Protein AF-A0A1I2II15-F1 (afdb_monomer_lite)

pLDDT: mean 81.84, std 12.79, range [39.0, 95.25]

Secondary structure (DSSP, 8-state):
------PPPHHHHHHHHHHHHHHH--S-SS-TT-HHHHHHHHHHHHHHHHHHHHHHHHHHTT-S-HHHHHHHHTS-TTHHHHHHHHHHHHHHTT-

Organism: NCBI:txid35752

Structure (mmCIF, N/CA/C/O backbone):
data_AF-A0A1I2II15-F1
#
_entry.id   AF-A0A1I2II15-F1
#
loop_
_atom_site.group_PDB
_atom_site.id
_atom_site.type_symbol
_atom_site.label_atom_id
_atom_site.label_alt_id
_atom_site.label_comp_id
_atom_site.label_asym_id
_atom_site.label_entity_id
_atom_site.label_seq_id
_atom_site.pdbx_PDB_ins_code
_atom_site.Cartn_x
_atom_site.Cartn_y
_atom_site.Cartn_z
_atom_site.occupancy
_atom_site.B_iso_or_equiv
_atom_site.auth_seq_id
_atom_site.auth_comp_id
_atom_site.auth_asym_id
_atom_site.auth_atom_id
_atom_site.pdbx_PDB_model_num
ATOM 1 N N . MET A 1 1 ? -32.344 2.489 12.784 1.00 39.00 1 MET A N 1
ATOM 2 C CA . MET A 1 1 ? -31.165 1.635 12.528 1.00 39.00 1 MET A CA 1
ATOM 3 C C . MET A 1 1 ? -30.455 2.238 11.329 1.00 39.00 1 MET A C 1
ATOM 5 O O . MET A 1 1 ? -31.006 2.175 10.242 1.00 39.00 1 MET A O 1
ATOM 9 N N . HIS A 1 2 ? -29.338 2.942 11.523 1.00 46.69 2 HIS A N 1
ATOM 10 C CA . HIS A 1 2 ? -28.533 3.391 10.385 1.00 46.69 2 HIS A CA 1
ATOM 11 C C . HIS A 1 2 ? -27.784 2.168 9.856 1.00 46.69 2 HIS A C 1
ATOM 13 O O . HIS A 1 2 ? -26.983 1.593 10.591 1.00 46.69 2 HIS A O 1
ATOM 19 N N . GLU A 1 3 ? -28.078 1.741 8.627 1.00 51.38 3 GLU A N 1
ATOM 20 C CA . GLU A 1 3 ? -27.211 0.808 7.910 1.00 51.38 3 GLU A CA 1
ATOM 21 C C . GLU A 1 3 ? -25.819 1.431 7.856 1.00 51.38 3 GLU A C 1
ATOM 23 O O . GLU A 1 3 ? -25.613 2.500 7.277 1.00 51.38 3 GLU A O 1
ATOM 28 N N . VAL A 1 4 ? -24.866 0.802 8.540 1.00 60.44 4 VAL A N 1
ATOM 29 C CA . VAL A 1 4 ? -23.464 1.177 8.420 1.00 60.44 4 VAL A CA 1
ATOM 30 C C . VAL A 1 4 ? -23.063 0.779 7.009 1.00 60.44 4 VAL A C 1
ATOM 32 O O . VAL A 1 4 ? -22.915 -0.407 6.724 1.00 60.44 4 VAL A O 1
ATOM 35 N N . ASP A 1 5 ? -22.945 1.760 6.117 1.00 63.44 5 ASP A N 1
ATOM 36 C CA . ASP A 1 5 ? -22.399 1.547 4.782 1.00 63.44 5 ASP A CA 1
ATOM 37 C C . ASP A 1 5 ? -21.009 0.920 4.936 1.00 63.44 5 ASP A C 1
ATOM 39 O O . ASP A 1 5 ? -20.085 1.546 5.453 1.00 63.44 5 ASP A O 1
ATOM 43 N N . THR A 1 6 ? -20.890 -0.351 4.551 1.00 67.12 6 THR A N 1
ATOM 44 C CA . THR A 1 6 ? -19.647 -1.132 4.613 1.00 67.12 6 THR A 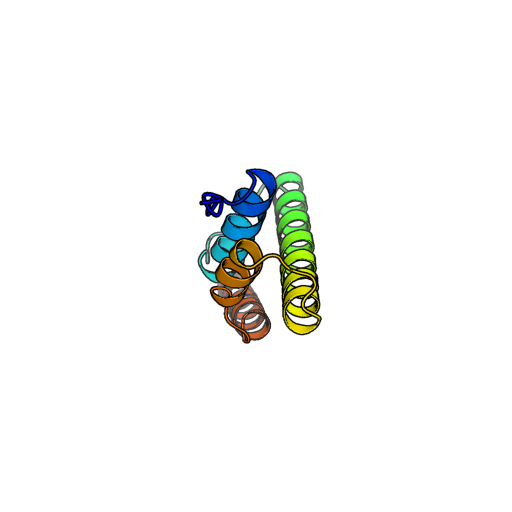CA 1
ATOM 45 C C . THR A 1 6 ? -18.853 -1.047 3.312 1.00 67.12 6 THR A C 1
ATOM 47 O O . THR A 1 6 ? -17.792 -1.665 3.181 1.00 67.12 6 THR A O 1
ATOM 50 N N . THR A 1 7 ? -19.335 -0.282 2.329 1.00 76.50 7 THR A N 1
ATOM 51 C CA . THR A 1 7 ? -18.710 -0.207 1.016 1.00 76.50 7 THR A CA 1
ATOM 52 C C . THR A 1 7 ? -17.647 0.884 0.968 1.00 76.50 7 THR A C 1
ATOM 54 O O . THR A 1 7 ? -17.844 2.038 1.342 1.00 76.50 7 THR A O 1
ATOM 57 N N . LEU A 1 8 ? -16.461 0.530 0.466 1.00 78.38 8 LEU 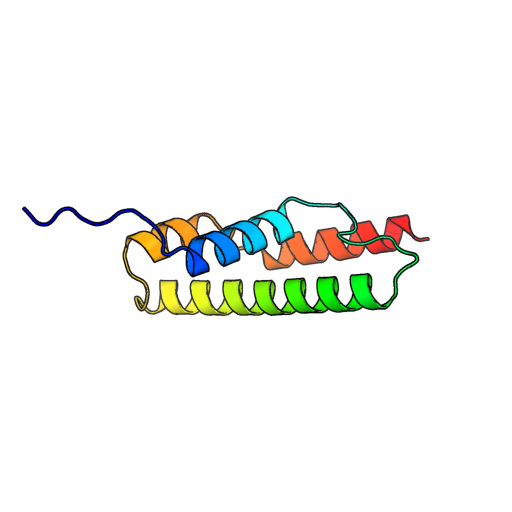A N 1
ATOM 58 C CA . LEU A 1 8 ? -15.453 1.541 0.171 1.00 78.38 8 LEU A CA 1
ATOM 59 C C . LEU A 1 8 ? -15.864 2.350 -1.068 1.00 78.38 8 LEU A C 1
ATOM 61 O O . LEU A 1 8 ? -16.175 1.760 -2.118 1.00 78.38 8 LEU A O 1
ATOM 65 N N . PRO A 1 9 ? -15.717 3.687 -1.026 1.00 84.50 9 PRO A N 1
ATOM 66 C CA . PRO A 1 9 ? -15.818 4.516 -2.216 1.00 84.50 9 PRO A CA 1
ATOM 67 C C . PRO A 1 9 ? -14.915 3.988 -3.338 1.00 84.50 9 PRO A C 1
ATOM 69 O O . PRO A 1 9 ? -13.813 3.497 -3.081 1.00 84.50 9 PRO A O 1
ATOM 72 N N . ALA A 1 10 ? -15.335 4.125 -4.599 1.00 85.31 10 ALA A N 1
ATOM 73 C CA . ALA A 1 10 ? -14.604 3.574 -5.749 1.00 85.31 10 ALA A CA 1
ATOM 74 C C . ALA A 1 10 ? -13.119 3.986 -5.780 1.00 85.31 10 ALA A C 1
ATOM 76 O O . ALA A 1 10 ? -12.243 3.145 -5.985 1.00 85.31 10 ALA A O 1
ATOM 77 N N . ARG A 1 11 ? -12.826 5.259 -5.470 1.00 85.94 11 ARG A N 1
ATOM 78 C CA . ARG A 1 11 ? -11.451 5.777 -5.351 1.00 85.94 11 ARG A CA 1
ATOM 79 C C . ARG A 1 11 ? -10.614 5.040 -4.300 1.00 85.94 11 ARG A C 1
ATOM 81 O O . ARG A 1 11 ? -9.437 4.778 -4.518 1.00 85.94 11 ARG A O 1
ATOM 88 N N . TRP A 1 12 ? -11.232 4.680 -3.177 1.00 88.88 12 TRP A N 1
ATOM 89 C CA . TRP A 1 12 ? -10.586 3.960 -2.084 1.00 88.88 12 TRP A CA 1
ATOM 90 C C . TRP A 1 12 ? -10.331 2.504 -2.462 1.00 88.88 12 TRP A C 1
ATOM 92 O O . TRP A 1 12 ? -9.241 1.999 -2.222 1.00 88.88 12 TRP A O 1
ATOM 102 N N . ARG A 1 13 ? -11.294 1.854 -3.128 1.00 88.62 13 ARG A N 1
ATOM 103 C CA . ARG A 1 13 ? -11.111 0.494 -3.656 1.00 88.62 13 ARG A CA 1
ATOM 104 C C . ARG A 1 13 ? -9.952 0.417 -4.644 1.00 88.62 13 ARG A C 1
ATOM 106 O O . ARG A 1 13 ? -9.164 -0.519 -4.570 1.00 88.62 13 ARG A O 1
ATOM 113 N N . ALA A 1 14 ? -9.831 1.390 -5.547 1.00 88.19 14 ALA A N 1
ATOM 114 C CA . ALA A 1 14 ? -8.730 1.438 -6.506 1.00 88.19 14 ALA A CA 1
ATOM 115 C C . ALA A 1 14 ? -7.368 1.596 -5.809 1.00 88.19 14 ALA A C 1
ATOM 117 O O . ALA A 1 14 ? -6.444 0.840 -6.100 1.00 88.19 14 ALA A O 1
ATOM 118 N N . ALA A 1 15 ? -7.263 2.520 -4.849 1.00 88.56 15 ALA A N 1
ATOM 119 C CA . ALA A 1 15 ? -6.035 2.732 -4.084 1.00 88.56 15 ALA A CA 1
ATOM 120 C C . ALA A 1 15 ? -5.656 1.509 -3.232 1.00 88.56 15 ALA A C 1
ATOM 122 O O . ALA A 1 15 ? -4.494 1.114 -3.207 1.00 88.56 15 ALA A O 1
ATOM 123 N N . TYR A 1 16 ? -6.643 0.864 -2.605 1.00 89.44 16 TYR A N 1
ATOM 124 C CA . TYR A 1 16 ? -6.439 -0.363 -1.839 1.00 89.44 16 TYR A CA 1
ATOM 125 C C . TYR A 1 16 ? -5.937 -1.513 -2.720 1.00 89.44 16 TYR A C 1
ATOM 127 O O . TYR A 1 16 ? -4.934 -2.145 -2.402 1.00 89.44 16 TYR A O 1
ATOM 135 N N . LYS A 1 17 ? -6.564 -1.737 -3.881 1.00 89.50 17 LYS A N 1
ATOM 136 C CA . LYS A 1 17 ? -6.094 -2.741 -4.846 1.00 89.50 17 LYS A CA 1
ATOM 137 C C . LYS A 1 17 ? -4.682 -2.443 -5.344 1.00 89.50 17 LYS A C 1
ATOM 139 O O . LYS A 1 17 ? -3.885 -3.364 -5.462 1.00 89.50 17 LYS A O 1
ATOM 144 N N . ALA A 1 18 ? -4.354 -1.177 -5.603 1.00 88.00 18 ALA A N 1
ATOM 145 C CA . ALA A 1 18 ? -2.997 -0.784 -5.977 1.00 88.00 18 ALA A CA 1
ATOM 146 C C . ALA A 1 18 ? -1.989 -1.063 -4.848 1.00 88.00 18 ALA A C 1
ATOM 148 O O . ALA A 1 18 ? -0.880 -1.520 -5.121 1.00 88.00 18 ALA A O 1
ATOM 149 N N . ALA A 1 19 ? -2.379 -0.841 -3.588 1.00 88.69 19 ALA A N 1
ATOM 150 C CA . ALA A 1 19 ? -1.564 -1.164 -2.421 1.00 88.69 19 ALA A CA 1
ATOM 151 C C . ALA A 1 19 ? -1.313 -2.670 -2.293 1.00 88.69 19 ALA A C 1
ATOM 153 O O . ALA A 1 19 ? -0.162 -3.068 -2.139 1.00 88.69 19 ALA A O 1
ATOM 154 N N . LEU A 1 20 ? -2.342 -3.507 -2.437 1.00 88.12 20 LEU A N 1
ATOM 155 C CA . LEU A 1 20 ? -2.164 -4.962 -2.449 1.00 88.12 20 LEU A CA 1
ATOM 156 C C . LEU A 1 20 ? -1.294 -5.408 -3.622 1.00 88.12 20 LEU A C 1
ATOM 158 O O . LEU A 1 20 ? -0.319 -6.126 -3.436 1.00 88.12 20 LEU A O 1
ATOM 162 N N . ALA A 1 21 ? -1.556 -4.898 -4.822 1.00 85.69 21 ALA A N 1
ATOM 163 C CA . ALA A 1 21 ? -0.804 -5.274 -6.009 1.00 85.69 21 ALA A CA 1
ATOM 164 C C . ALA A 1 21 ? 0.674 -4.828 -5.944 1.00 85.69 21 ALA A C 1
ATOM 166 O O . ALA A 1 21 ? 1.543 -5.489 -6.523 1.00 85.69 21 ALA A O 1
ATOM 167 N N . LEU A 1 22 ? 0.994 -3.748 -5.217 1.00 84.00 22 LEU A N 1
ATOM 168 C CA . LEU A 1 22 ? 2.373 -3.357 -4.897 1.00 84.00 22 LEU A CA 1
ATOM 169 C C . LEU A 1 22 ? 3.090 -4.439 -4.070 1.00 84.00 22 LEU A C 1
ATOM 171 O O . LEU A 1 22 ? 4.285 -4.658 -4.276 1.00 84.00 22 LEU A O 1
ATOM 175 N N . LEU A 1 23 ? 2.362 -5.124 -3.182 1.00 83.06 23 LEU A N 1
ATOM 176 C CA . LEU A 1 23 ? 2.869 -6.157 -2.272 1.00 83.06 23 LEU A CA 1
ATOM 177 C C . LEU A 1 23 ? 2.801 -7.575 -2.861 1.00 83.06 23 LEU A C 1
ATOM 179 O O . LEU A 1 23 ? 3.682 -8.384 -2.595 1.00 83.06 23 LEU A O 1
ATOM 183 N N . GLU A 1 24 ? 1.850 -7.851 -3.755 1.00 79.81 24 GLU A N 1
ATOM 184 C CA . GLU A 1 24 ? 1.592 -9.186 -4.316 1.00 79.81 24 GLU A CA 1
ATOM 185 C C . GLU A 1 24 ? 2.259 -9.420 -5.676 1.00 79.81 24 GLU A C 1
ATOM 187 O O . GLU A 1 24 ? 2.824 -10.486 -5.902 1.00 79.81 24 GLU A O 1
ATOM 192 N N . SER A 1 25 ? 2.327 -8.415 -6.558 1.00 67.12 25 SER A N 1
ATOM 193 C CA . SER A 1 25 ? 2.837 -8.608 -7.926 1.00 67.12 25 SER A CA 1
ATOM 194 C C . SER A 1 25 ? 4.359 -8.437 -8.095 1.00 67.12 25 SER A C 1
ATOM 196 O O . SER A 1 25 ? 4.897 -7.327 -8.062 1.00 67.12 25 SER A O 1
ATOM 198 N N . ASP A 1 26 ? 5.058 -9.547 -8.360 1.00 60.59 26 ASP A N 1
ATOM 199 C CA . ASP A 1 26 ? 6.457 -9.570 -8.835 1.00 60.59 26 ASP A CA 1
ATOM 200 C C . ASP A 1 26 ? 6.584 -9.166 -10.320 1.00 60.59 26 ASP A C 1
ATOM 202 O O . ASP A 1 26 ? 7.687 -9.102 -10.866 1.00 60.59 26 ASP A O 1
ATOM 206 N N . GLN A 1 27 ? 5.463 -8.899 -10.991 1.00 56.12 27 GLN A N 1
ATOM 207 C CA . GLN A 1 27 ? 5.412 -8.664 -12.426 1.00 56.12 27 GLN A CA 1
ATOM 208 C C . GLN A 1 27 ? 5.978 -7.271 -12.766 1.00 56.12 27 GLN A C 1
ATOM 210 O O . GLN A 1 27 ? 5.692 -6.279 -12.075 1.00 56.12 27 GLN A O 1
ATOM 215 N N . PRO A 1 28 ? 6.777 -7.135 -13.839 1.00 56.12 28 PRO A N 1
ATOM 216 C CA . PRO A 1 28 ? 7.001 -5.825 -14.421 1.00 56.12 28 PRO A CA 1
ATOM 217 C C . PRO A 1 28 ? 5.648 -5.344 -14.957 1.00 56.12 28 PRO A C 1
ATOM 219 O O . PRO A 1 28 ? 5.096 -5.924 -15.881 1.00 56.12 28 PRO A O 1
ATOM 222 N N . TYR A 1 29 ? 5.092 -4.285 -14.367 1.00 55.78 29 TYR A N 1
ATOM 223 C CA . TYR A 1 29 ? 3.805 -3.691 -14.774 1.00 55.78 29 TYR A CA 1
ATOM 224 C C . TYR A 1 29 ? 3.829 -3.080 -16.195 1.00 55.78 29 TYR A C 1
ATOM 226 O O . TYR A 1 29 ? 2.899 -2.385 -16.594 1.00 55.78 29 TYR A O 1
ATOM 234 N N . SER A 1 30 ? 4.915 -3.263 -16.937 1.00 57.72 30 SER A N 1
ATOM 235 C CA . SER A 1 30 ? 5.177 -2.627 -18.219 1.00 57.72 30 SER A CA 1
ATOM 236 C C . SER A 1 30 ? 6.167 -3.468 -19.010 1.00 57.72 30 SER A C 1
ATOM 238 O O . SER A 1 30 ? 7.122 -3.991 -18.426 1.00 57.72 30 SER A O 1
ATOM 240 N N . ASP A 1 31 ? 5.965 -3.520 -20.326 1.00 61.03 31 ASP A N 1
ATOM 241 C CA . ASP A 1 31 ? 6.971 -3.977 -21.280 1.00 61.03 31 ASP A CA 1
ATOM 242 C C . ASP A 1 31 ? 8.303 -3.260 -20.972 1.00 61.03 31 ASP A C 1
ATOM 244 O O . ASP A 1 31 ? 8.326 -2.025 -20.892 1.00 61.03 31 ASP A O 1
ATOM 248 N N . PRO A 1 32 ? 9.402 -3.992 -20.713 1.00 62.81 32 PRO A N 1
ATOM 249 C CA . PRO A 1 32 ? 10.700 -3.390 -20.412 1.00 62.81 32 PRO A CA 1
ATOM 250 C C . PRO A 1 32 ? 11.205 -2.452 -21.521 1.00 62.81 32 PRO A C 1
ATOM 252 O O . PRO A 1 32 ? 12.051 -1.599 -21.238 1.00 62.81 32 PRO A O 1
ATOM 255 N N . SER A 1 33 ? 10.658 -2.583 -22.731 1.00 68.75 33 SER A N 1
ATOM 256 C CA . SER A 1 33 ? 11.026 -1.834 -23.932 1.00 68.75 33 SER A CA 1
ATOM 257 C C . SER A 1 33 ? 10.378 -0.446 -24.019 1.00 68.75 33 SER A C 1
ATOM 259 O O . SER A 1 33 ? 10.887 0.407 -24.742 1.00 68.75 33 SER A O 1
ATOM 261 N N . ASP A 1 34 ? 9.300 -0.177 -23.267 1.00 80.56 34 ASP A N 1
ATOM 262 C CA . ASP A 1 34 ? 8.604 1.117 -23.289 1.00 80.56 34 ASP A CA 1
ATOM 263 C C . ASP A 1 34 ? 9.016 2.000 -22.084 1.00 80.56 34 ASP A C 1
ATOM 265 O O . ASP A 1 34 ? 8.592 1.768 -20.938 1.00 80.56 34 ASP A O 1
ATOM 269 N N . PRO A 1 35 ? 9.823 3.059 -22.303 1.00 78.56 35 PRO A N 1
ATOM 270 C CA . PRO A 1 35 ? 10.257 3.950 -21.230 1.00 78.56 35 PRO A CA 1
ATOM 271 C C . PRO A 1 35 ? 9.107 4.766 -20.616 1.00 78.56 35 PRO A C 1
ATOM 273 O O . PRO A 1 35 ? 9.169 5.098 -19.428 1.00 78.56 35 PRO A O 1
ATOM 276 N N . VAL A 1 36 ? 8.051 5.069 -21.378 1.00 83.00 36 VAL A N 1
ATOM 277 C CA . VAL A 1 36 ? 6.882 5.831 -20.916 1.00 83.00 36 VAL A CA 1
ATOM 278 C C . VAL A 1 36 ? 6.008 4.959 -20.025 1.00 83.00 36 VAL A C 1
ATOM 280 O O . VAL A 1 36 ? 5.629 5.388 -18.929 1.00 83.00 36 VAL A O 1
ATOM 283 N N . ALA A 1 37 ? 5.735 3.720 -20.440 1.00 79.19 37 ALA A N 1
ATOM 284 C CA . ALA A 1 37 ? 5.024 2.753 -19.607 1.00 79.19 37 ALA A CA 1
ATOM 285 C C . ALA A 1 37 ? 5.769 2.526 -18.284 1.00 79.19 37 ALA A C 1
ATOM 287 O O . ALA A 1 37 ? 5.173 2.609 -17.206 1.00 79.19 37 ALA A O 1
ATOM 288 N N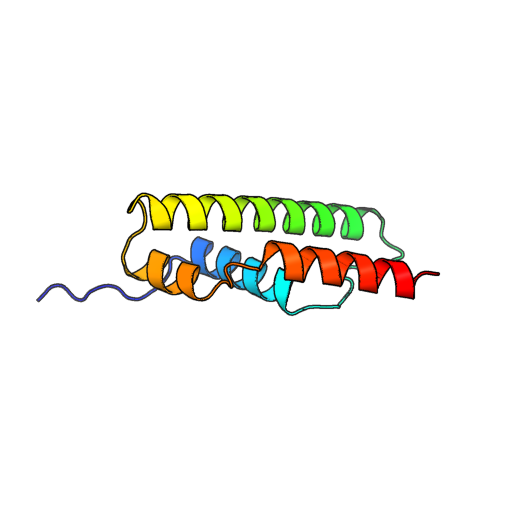 . ARG A 1 38 ? 7.098 2.370 -18.342 1.00 78.00 38 ARG A N 1
ATOM 289 C CA . ARG A 1 38 ? 7.945 2.239 -17.150 1.00 78.00 38 ARG A CA 1
ATOM 290 C C . ARG A 1 38 ? 7.841 3.449 -16.217 1.00 78.00 38 ARG A C 1
ATOM 292 O O . ARG A 1 38 ? 7.704 3.273 -15.005 1.00 78.00 38 ARG A O 1
ATOM 299 N N . ALA A 1 39 ? 7.894 4.670 -16.749 1.00 82.88 39 ALA A N 1
ATOM 300 C CA . ALA A 1 39 ? 7.777 5.888 -15.945 1.00 82.88 39 ALA A CA 1
ATOM 301 C C . ALA A 1 39 ? 6.404 6.000 -15.258 1.00 82.88 39 ALA A C 1
ATOM 303 O O . ALA A 1 39 ? 6.333 6.305 -14.064 1.00 82.88 39 ALA A O 1
ATOM 304 N N . ARG A 1 40 ? 5.314 5.683 -15.974 1.00 84.12 40 ARG A N 1
ATOM 305 C CA . ARG A 1 40 ? 3.947 5.664 -15.418 1.00 84.12 40 ARG A CA 1
ATOM 306 C C . ARG A 1 40 ? 3.822 4.679 -14.261 1.00 84.12 40 ARG A C 1
ATOM 308 O O . ARG A 1 40 ? 3.287 5.031 -13.212 1.00 84.12 40 ARG A O 1
ATOM 315 N N . VAL A 1 41 ? 4.382 3.483 -14.418 1.00 82.12 41 VAL A N 1
ATOM 316 C CA . VAL A 1 41 ? 4.412 2.459 -13.367 1.00 82.12 41 VAL A CA 1
ATOM 317 C C . VAL A 1 41 ? 5.164 2.941 -12.130 1.00 82.12 41 VAL A C 1
ATOM 319 O O . VAL A 1 41 ? 4.671 2.795 -11.012 1.00 82.12 41 VAL A O 1
ATOM 322 N N . GLN A 1 42 ? 6.353 3.527 -12.298 1.00 83.00 42 GLN A N 1
ATOM 323 C CA . GLN A 1 42 ? 7.137 4.012 -11.156 1.00 83.00 42 GLN A CA 1
ATOM 324 C C . GLN A 1 42 ? 6.422 5.139 -10.408 1.00 83.00 42 GLN A C 1
ATOM 326 O O . GLN A 1 42 ? 6.442 5.173 -9.172 1.00 83.00 42 GLN A O 1
ATOM 331 N N . ARG A 1 43 ? 5.731 6.019 -11.141 1.00 86.81 43 ARG A N 1
ATOM 332 C CA . ARG A 1 43 ? 4.884 7.058 -10.553 1.00 86.81 43 ARG A CA 1
ATOM 333 C C . ARG A 1 43 ? 3.734 6.449 -9.753 1.00 86.81 43 ARG A C 1
ATOM 335 O O . ARG A 1 43 ? 3.626 6.733 -8.566 1.00 86.81 43 ARG A O 1
ATOM 342 N N . ALA A 1 44 ? 2.976 5.526 -10.346 1.00 86.56 44 ALA A N 1
ATOM 343 C CA . ALA A 1 44 ? 1.872 4.847 -9.668 1.00 86.56 44 ALA A CA 1
ATOM 344 C C . ALA A 1 44 ? 2.325 4.119 -8.388 1.00 86.56 44 ALA A C 1
ATOM 346 O O . ALA A 1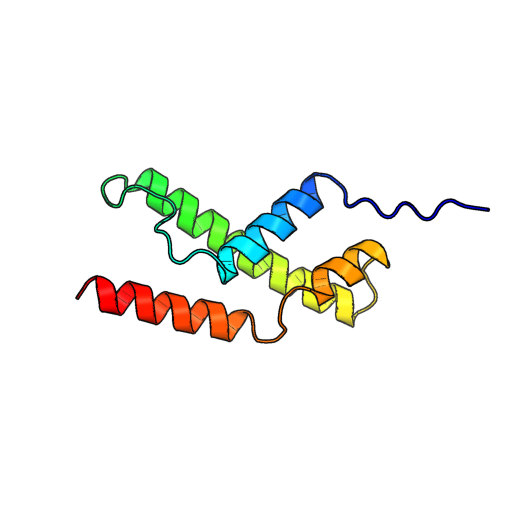 44 ? 1.663 4.202 -7.352 1.00 86.56 44 ALA A O 1
ATOM 347 N N . ARG A 1 45 ? 3.493 3.462 -8.413 1.00 86.25 45 ARG A N 1
ATOM 348 C CA . ARG A 1 45 ? 4.084 2.830 -7.220 1.00 86.25 45 ARG A CA 1
ATOM 349 C C . ARG A 1 45 ? 4.433 3.857 -6.148 1.00 86.25 45 ARG A C 1
ATOM 351 O O . ARG A 1 45 ? 4.151 3.637 -4.976 1.00 86.25 45 ARG A O 1
ATOM 358 N N . THR A 1 46 ? 5.032 4.978 -6.534 1.00 90.00 46 THR A N 1
ATOM 359 C CA . THR A 1 46 ? 5.386 6.064 -5.606 1.00 90.00 46 THR A CA 1
ATOM 360 C C . THR A 1 46 ? 4.149 6.660 -4.943 1.00 90.00 46 THR A C 1
ATOM 362 O O . THR A 1 46 ? 4.118 6.803 -3.719 1.00 90.00 46 THR A O 1
ATOM 365 N N . ASP A 1 47 ? 3.110 6.922 -5.731 1.00 90.94 47 ASP A N 1
ATOM 366 C CA . ASP A 1 47 ? 1.832 7.432 -5.240 1.00 90.94 47 ASP A CA 1
ATOM 367 C C . ASP A 1 47 ? 1.172 6.430 -4.285 1.00 90.94 47 ASP A C 1
ATOM 369 O O . ASP A 1 47 ? 0.721 6.808 -3.204 1.00 90.94 47 ASP A O 1
ATOM 373 N N . THR A 1 48 ? 1.218 5.137 -4.617 1.00 91.31 48 THR A N 1
ATOM 374 C CA . THR A 1 48 ? 0.706 4.059 -3.758 1.00 91.31 48 THR A CA 1
ATOM 375 C C . THR A 1 48 ? 1.455 3.991 -2.425 1.00 91.31 48 THR A C 1
ATOM 377 O O . THR A 1 48 ? 0.826 3.960 -1.371 1.00 91.31 48 THR A O 1
ATOM 380 N N . ARG A 1 49 ? 2.795 4.052 -2.426 1.00 92.69 49 ARG A N 1
ATOM 381 C CA . ARG A 1 49 ? 3.599 4.087 -1.185 1.00 92.69 49 ARG A CA 1
ATOM 382 C C . ARG A 1 49 ? 3.242 5.281 -0.306 1.00 92.69 49 ARG A C 1
ATOM 384 O O . ARG A 1 49 ? 3.127 5.146 0.913 1.00 92.69 49 ARG A O 1
ATOM 391 N N . ARG A 1 50 ? 3.089 6.462 -0.918 1.00 94.38 50 ARG A N 1
ATOM 392 C CA . ARG A 1 50 ? 2.674 7.679 -0.210 1.00 94.38 50 ARG A CA 1
ATOM 393 C C . ARG A 1 50 ? 1.276 7.500 0.377 1.00 94.38 50 ARG A C 1
ATOM 395 O O . ARG A 1 50 ? 1.071 7.854 1.535 1.00 94.38 50 ARG A O 1
ATOM 402 N N . TRP A 1 51 ? 0.353 6.923 -0.387 1.00 94.12 51 TRP A N 1
ATOM 403 C CA . TRP A 1 51 ? -1.001 6.639 0.071 1.00 94.12 51 TRP A CA 1
ATOM 404 C C . TRP A 1 51 ? -1.005 5.697 1.279 1.00 94.12 51 TRP A C 1
ATOM 406 O O . TRP A 1 51 ? -1.564 6.077 2.303 1.00 94.12 51 TRP A O 1
ATOM 416 N N . ILE A 1 52 ? -0.313 4.549 1.220 1.00 94.19 52 ILE A N 1
ATOM 417 C CA . ILE A 1 52 ? -0.227 3.594 2.344 1.00 94.19 52 ILE A CA 1
ATOM 418 C C . ILE A 1 52 ? 0.286 4.295 3.606 1.00 94.19 52 ILE A C 1
ATOM 420 O O . ILE A 1 52 ? -0.318 4.176 4.671 1.00 94.19 52 ILE A O 1
ATOM 424 N N . ARG A 1 53 ? 1.372 5.074 3.488 1.00 94.81 53 ARG A N 1
ATOM 425 C CA . ARG A 1 53 ? 1.941 5.819 4.620 1.00 94.81 53 ARG A CA 1
ATOM 426 C C . ARG A 1 53 ? 0.926 6.781 5.233 1.00 94.81 53 ARG A C 1
ATOM 428 O O . ARG A 1 53 ? 0.761 6.787 6.448 1.00 94.81 53 ARG A O 1
ATOM 435 N N . MET A 1 54 ? 0.252 7.576 4.404 1.00 95.25 54 MET A N 1
ATOM 436 C CA . MET A 1 54 ? -0.759 8.522 4.875 1.00 95.25 54 MET A CA 1
ATOM 437 C C . MET A 1 54 ? -1.929 7.810 5.549 1.00 95.25 54 MET A C 1
ATOM 439 O O . MET A 1 54 ? -2.362 8.245 6.609 1.00 95.25 54 MET A O 1
ATOM 443 N N . GLN A 1 55 ? -2.414 6.703 4.982 1.00 94.12 55 GLN A N 1
ATOM 444 C CA . GLN A 1 55 ? -3.532 5.978 5.575 1.00 94.12 55 GLN A CA 1
ATOM 445 C C . GLN A 1 55 ? -3.164 5.320 6.904 1.00 94.12 55 GLN A C 1
ATOM 447 O O . GLN A 1 55 ? -3.950 5.394 7.840 1.00 94.12 55 GLN A O 1
ATOM 452 N N . LYS A 1 56 ? -1.963 4.743 7.034 1.00 93.44 56 LYS A N 1
ATOM 453 C CA . LYS A 1 56 ? -1.486 4.194 8.314 1.00 93.44 56 LYS A CA 1
ATOM 454 C C . LYS A 1 56 ? -1.355 5.283 9.386 1.00 93.44 56 LYS A C 1
ATOM 456 O O . LYS A 1 56 ? -1.771 5.063 10.518 1.00 93.44 56 LYS A O 1
ATOM 461 N N . LEU A 1 57 ? -0.863 6.472 9.027 1.00 94.25 57 LEU A N 1
ATOM 462 C CA . LEU A 1 57 ? -0.824 7.623 9.940 1.00 94.25 57 LEU A CA 1
ATOM 463 C C . LEU A 1 57 ? -2.231 8.076 10.354 1.00 94.25 57 LEU A C 1
ATOM 465 O O . LEU A 1 57 ? -2.486 8.290 11.535 1.00 94.25 57 LEU A O 1
ATOM 469 N N . LEU A 1 58 ? -3.161 8.178 9.401 1.00 93.81 58 LEU A N 1
ATOM 470 C CA . LEU A 1 58 ? -4.551 8.540 9.689 1.00 93.81 58 LEU A CA 1
ATOM 471 C C . LEU A 1 58 ? -5.255 7.484 10.550 1.00 93.81 58 LEU A C 1
ATOM 473 O O . LEU A 1 58 ? -6.020 7.848 11.438 1.00 93.81 58 LEU A O 1
ATOM 477 N N . ALA A 1 59 ? -4.983 6.196 10.329 1.00 91.44 59 ALA A N 1
ATOM 478 C CA . ALA A 1 59 ? -5.522 5.106 11.139 1.00 91.44 59 ALA A CA 1
ATOM 479 C C . ALA A 1 59 ? -5.069 5.219 12.602 1.00 91.44 59 ALA A C 1
ATOM 481 O O . ALA A 1 59 ? -5.892 5.097 13.508 1.00 91.44 59 ALA A O 1
ATOM 482 N N . GLN A 1 60 ? -3.783 5.516 12.827 1.00 90.00 60 GLN A N 1
ATOM 483 C CA . GLN A 1 60 ? -3.220 5.738 14.164 1.00 90.00 60 GLN A CA 1
ATOM 484 C C . GLN A 1 60 ? -3.805 6.982 14.841 1.00 90.00 60 GLN A C 1
ATOM 486 O O . GLN A 1 60 ? -4.115 6.946 16.026 1.00 90.00 60 GLN A O 1
ATOM 491 N N . ALA A 1 61 ? -4.007 8.062 14.083 1.00 93.31 61 ALA A N 1
ATOM 492 C CA . ALA A 1 61 ? -4.594 9.303 14.583 1.00 93.31 61 ALA A CA 1
ATOM 493 C C . ALA A 1 61 ? -6.125 9.240 14.776 1.00 93.31 61 ALA A C 1
ATOM 495 O O . ALA A 1 61 ? -6.727 10.231 15.179 1.00 93.31 61 ALA A O 1
ATOM 496 N N . GLY A 1 62 ? -6.778 8.117 14.448 1.00 91.31 62 GLY A N 1
ATOM 497 C CA . GLY A 1 62 ? -8.239 7.993 14.498 1.00 91.31 62 GLY A CA 1
ATOM 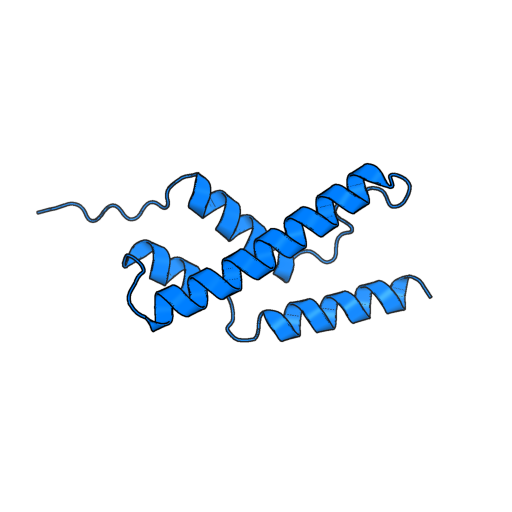498 C C . GLY A 1 62 ? -8.980 8.798 13.421 1.00 91.31 62 GLY A C 1
ATOM 499 O O . GLY A 1 62 ? -10.187 8.981 13.516 1.00 91.31 62 GLY A O 1
ATOM 500 N N . GLY A 1 63 ? -8.280 9.267 12.383 1.00 91.06 63 GLY A N 1
ATOM 501 C CA . GLY A 1 63 ? -8.837 10.079 11.295 1.00 91.06 63 GLY A CA 1
ATOM 502 C C . GLY A 1 63 ? -9.527 9.281 10.183 1.00 91.06 63 GLY A C 1
ATOM 503 O O . GLY A 1 63 ? -9.931 9.865 9.178 1.00 91.06 63 GLY A O 1
ATOM 504 N N . LEU A 1 64 ? -9.633 7.956 10.323 1.00 90.19 64 LEU A N 1
ATOM 505 C CA . LEU A 1 64 ? -10.318 7.082 9.371 1.00 90.19 64 LEU A CA 1
ATOM 506 C C . LEU A 1 64 ? -11.677 6.637 9.903 1.00 90.19 64 LEU A C 1
ATOM 508 O O . LEU A 1 64 ? -11.819 6.301 11.078 1.00 90.19 64 LEU A O 1
ATOM 512 N N . SER A 1 65 ? -12.654 6.540 9.001 1.00 90.50 65 SER A N 1
ATOM 513 C CA . SER A 1 65 ? -13.905 5.832 9.297 1.00 90.50 65 SER A CA 1
ATOM 514 C C . SER A 1 65 ? -13.643 4.347 9.609 1.00 90.50 65 SER A C 1
ATOM 516 O O . SER A 1 65 ? -12.637 3.798 9.141 1.00 90.50 65 SER A O 1
ATOM 518 N N . PRO A 1 66 ? -14.549 3.655 10.328 1.00 89.25 66 PRO A N 1
ATOM 519 C CA . PRO A 1 66 ? -14.382 2.238 10.661 1.00 89.25 66 PRO A CA 1
ATOM 520 C C . PRO A 1 66 ? -14.112 1.346 9.443 1.00 89.25 66 PRO A C 1
ATOM 522 O O . PRO A 1 66 ? -13.223 0.500 9.481 1.00 89.25 66 PRO A O 1
ATOM 525 N N . VAL A 1 67 ? -14.812 1.589 8.329 1.00 89.38 67 VAL A N 1
ATOM 526 C CA . VAL A 1 67 ? -14.612 0.848 7.074 1.00 89.38 67 VAL A CA 1
ATOM 527 C C . VAL A 1 67 ? -13.222 1.107 6.507 1.00 89.38 67 VAL A C 1
ATOM 529 O O . VAL A 1 67 ? -12.492 0.170 6.211 1.00 89.38 67 VAL A O 1
ATOM 532 N N . GLN A 1 68 ? -12.809 2.370 6.384 1.00 90.62 68 GLN A N 1
ATOM 533 C CA . GLN A 1 68 ? -11.475 2.705 5.876 1.00 90.62 68 GLN A CA 1
ATOM 534 C C . GLN A 1 68 ? -10.372 2.088 6.735 1.00 90.62 68 GLN A C 1
ATOM 536 O O . GLN A 1 68 ? -9.422 1.529 6.192 1.00 90.62 68 GLN A O 1
ATOM 541 N N . ARG A 1 69 ? -10.521 2.151 8.061 1.00 90.81 69 ARG A N 1
ATOM 542 C CA . ARG A 1 69 ? -9.583 1.550 9.009 1.00 90.81 69 ARG A CA 1
ATOM 543 C C . ARG A 1 69 ? -9.479 0.041 8.813 1.00 90.81 69 ARG A C 1
ATOM 545 O O . ARG A 1 69 ? -8.372 -0.450 8.644 1.00 90.81 69 ARG A O 1
ATOM 552 N N . PHE A 1 70 ? -10.610 -0.658 8.709 1.00 89.81 70 PHE A N 1
ATOM 553 C CA . PHE A 1 70 ? -10.643 -2.099 8.449 1.00 89.81 70 PHE A CA 1
ATOM 554 C C . PHE A 1 70 ? -9.818 -2.501 7.215 1.00 89.81 70 PHE A C 1
ATOM 556 O O . PHE A 1 70 ? -9.071 -3.474 7.258 1.00 89.81 70 PHE A O 1
ATOM 563 N N . PHE A 1 71 ? -9.895 -1.741 6.119 1.00 90.06 71 PHE A N 1
ATOM 564 C CA . PHE A 1 71 ? -9.090 -2.023 4.923 1.00 90.06 71 PHE A CA 1
ATOM 565 C C . PHE A 1 71 ? -7.614 -1.644 5.075 1.00 90.06 71 PHE A C 1
ATOM 567 O O . PHE A 1 71 ? -6.744 -2.314 4.525 1.00 90.06 71 PHE A O 1
ATOM 574 N N . VAL A 1 72 ? -7.301 -0.579 5.811 1.00 91.12 72 VAL A N 1
ATOM 575 C CA . VAL A 1 72 ? -5.909 -0.182 6.076 1.00 91.12 72 VAL A CA 1
ATOM 576 C C . VAL A 1 72 ? -5.211 -1.182 6.993 1.00 91.12 72 VAL A C 1
ATOM 578 O O . VAL A 1 72 ? -4.018 -1.433 6.819 1.00 91.12 72 VAL A O 1
ATOM 581 N N . ASP A 1 73 ? -5.947 -1.788 7.919 1.00 90.94 73 ASP A N 1
ATOM 582 C CA . ASP A 1 73 ? -5.441 -2.819 8.825 1.00 90.94 73 ASP A CA 1
ATOM 583 C C . ASP A 1 73 ? -5.105 -4.124 8.085 1.00 90.94 73 ASP A C 1
ATOM 585 O O . ASP A 1 73 ? -4.205 -4.846 8.505 1.00 90.94 73 ASP A O 1
ATOM 589 N N . GLN A 1 74 ? -5.724 -4.388 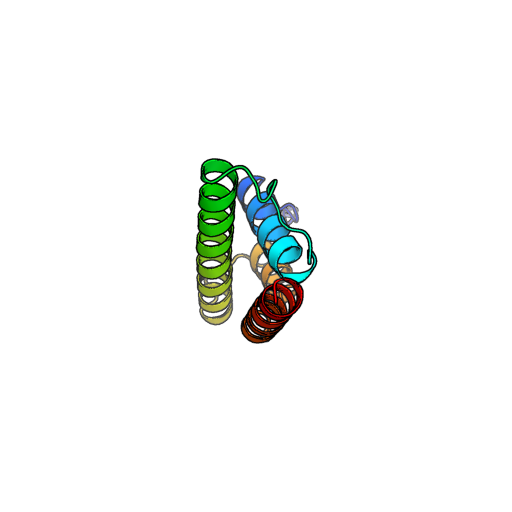6.927 1.00 90.62 74 GLN A N 1
ATOM 590 C CA . GLN A 1 74 ? -5.333 -5.508 6.056 1.00 90.62 74 GLN A CA 1
ATOM 591 C C . GLN A 1 74 ? -3.976 -5.298 5.366 1.00 90.62 74 GLN A C 1
ATOM 593 O O . GLN A 1 74 ? -3.370 -6.257 4.892 1.00 90.62 74 GLN A O 1
ATOM 598 N N . ILE A 1 75 ? -3.476 -4.060 5.293 1.00 90.94 75 ILE A N 1
ATOM 599 C CA . ILE A 1 75 ? -2.136 -3.794 4.763 1.00 90.94 75 ILE A CA 1
ATOM 600 C C . ILE A 1 75 ? -1.118 -4.148 5.856 1.00 90.94 75 ILE A C 1
ATOM 602 O O . ILE A 1 75 ? -1.184 -3.551 6.933 1.00 90.94 75 ILE A O 1
ATOM 606 N N . PRO A 1 76 ? -0.141 -5.038 5.603 1.00 90.62 76 PRO A N 1
ATOM 607 C CA . PRO A 1 76 ? 0.846 -5.425 6.607 1.00 90.62 76 PRO A CA 1
ATOM 608 C C . PRO A 1 76 ? 1.631 -4.224 7.143 1.00 90.62 76 PRO A C 1
ATOM 610 O O . PRO A 1 76 ? 2.034 -3.347 6.378 1.00 90.62 76 PRO A O 1
ATOM 613 N N . ASP A 1 77 ? 1.921 -4.179 8.442 1.00 89.69 77 ASP A N 1
ATOM 614 C CA . ASP A 1 77 ? 2.721 -3.082 9.013 1.00 89.69 77 ASP A CA 1
ATOM 615 C C . ASP A 1 77 ? 4.167 -3.086 8.494 1.00 89.69 77 ASP A C 1
ATOM 617 O O . ASP A 1 77 ? 4.775 -2.031 8.302 1.00 89.69 77 ASP A O 1
ATOM 621 N N . ASN A 1 78 ? 4.686 -4.265 8.144 1.00 91.44 78 ASN A N 1
ATOM 622 C CA . ASN A 1 78 ? 5.983 -4.447 7.496 1.00 91.44 78 ASN A CA 1
ATOM 623 C C . ASN A 1 78 ? 5.947 -4.255 5.963 1.00 91.44 78 ASN A C 1
ATOM 625 O O . ASN A 1 78 ? 6.904 -4.623 5.280 1.00 91.44 78 ASN A O 1
ATOM 629 N N . TRP A 1 79 ? 4.897 -3.643 5.391 1.00 91.00 79 TRP A N 1
ATOM 630 C CA . TRP A 1 79 ? 4.758 -3.434 3.938 1.00 91.00 79 TRP A CA 1
ATOM 631 C C . TRP A 1 79 ? 5.994 -2.797 3.283 1.00 91.00 79 TRP A C 1
ATOM 633 O O . TRP A 1 79 ? 6.329 -3.110 2.141 1.00 91.00 79 TRP A O 1
ATOM 643 N N . ARG A 1 80 ? 6.691 -1.902 4.000 1.00 89.81 80 ARG A N 1
ATOM 644 C CA . ARG A 1 80 ? 7.897 -1.231 3.496 1.00 89.81 80 ARG A CA 1
ATOM 645 C C . ARG A 1 80 ? 9.037 -2.223 3.293 1.00 89.81 80 ARG A C 1
ATOM 647 O O . ARG A 1 80 ? 9.779 -2.102 2.325 1.00 89.81 80 ARG A O 1
ATOM 654 N N . GLU A 1 81 ? 9.181 -3.182 4.198 1.00 92.06 81 GLU A N 1
ATOM 655 C CA . GLU A 1 81 ? 10.188 -4.230 4.082 1.00 92.06 81 GLU A CA 1
ATOM 656 C C . GLU A 1 81 ? 9.851 -5.183 2.934 1.00 92.06 81 GLU A C 1
ATOM 658 O O . GLU A 1 81 ? 10.722 -5.472 2.118 1.00 92.06 81 GLU A O 1
ATOM 663 N N . ILE A 1 82 ? 8.579 -5.573 2.804 1.00 89.00 82 ILE A N 1
ATOM 664 C CA . ILE A 1 82 ? 8.087 -6.402 1.694 1.00 89.00 82 ILE A CA 1
ATOM 665 C C . ILE A 1 82 ? 8.387 -5.729 0.339 1.00 89.00 82 ILE A C 1
ATOM 667 O O . ILE A 1 82 ? 8.949 -6.359 -0.562 1.00 89.00 82 ILE A O 1
ATOM 671 N N . ASP A 1 83 ? 8.089 -4.431 0.201 1.00 86.75 83 ASP A N 1
ATOM 672 C CA . ASP A 1 83 ? 8.392 -3.652 -1.011 1.00 86.75 83 ASP A CA 1
ATOM 673 C C . ASP A 1 83 ? 9.908 -3.564 -1.279 1.00 86.75 83 ASP A C 1
ATOM 675 O O . ASP A 1 83 ? 10.348 -3.755 -2.415 1.00 86.75 83 ASP A O 1
ATOM 679 N N . LEU A 1 84 ? 10.734 -3.346 -0.248 1.00 87.25 84 LEU A N 1
ATOM 680 C CA . LEU A 1 84 ? 12.196 -3.290 -0.387 1.00 87.25 84 LEU A CA 1
ATOM 681 C C . LEU A 1 84 ? 12.806 -4.639 -0.790 1.00 87.25 84 LEU A C 1
ATOM 683 O O . LEU A 1 84 ? 13.638 -4.692 -1.700 1.00 87.25 84 LEU A O 1
ATOM 687 N N . GLN A 1 85 ? 12.399 -5.733 -0.145 1.00 86.00 85 GLN A N 1
ATOM 688 C CA . GLN A 1 85 ? 12.848 -7.083 -0.493 1.00 86.00 85 GLN A CA 1
ATOM 689 C C . GLN A 1 85 ? 12.482 -7.417 -1.944 1.00 86.00 85 GLN A C 1
ATOM 691 O O . GLN A 1 85 ? 13.296 -7.966 -2.690 1.00 86.00 85 GLN A O 1
ATOM 696 N N . ARG A 1 86 ? 11.293 -7.009 -2.400 1.00 81.62 86 ARG A N 1
ATOM 697 C CA . ARG A 1 86 ? 10.889 -7.138 -3.804 1.00 81.62 86 ARG A CA 1
ATOM 698 C C . ARG A 1 86 ? 11.770 -6.330 -4.752 1.00 81.62 86 ARG A C 1
ATOM 700 O O . ARG A 1 86 ? 12.204 -6.872 -5.767 1.00 81.62 86 ARG A O 1
ATOM 707 N N . GLN A 1 87 ? 12.064 -5.067 -4.445 1.00 80.00 87 GLN A N 1
ATOM 708 C CA . GLN A 1 87 ? 12.961 -4.258 -5.279 1.00 80.00 87 GLN A CA 1
ATOM 709 C C . GLN A 1 87 ? 14.339 -4.914 -5.435 1.00 80.00 87 GLN A C 1
ATOM 711 O O . GLN A 1 87 ? 14.881 -4.935 -6.540 1.00 80.00 87 GLN A O 1
ATOM 716 N N . ARG A 1 88 ? 14.872 -5.503 -4.355 1.00 82.81 88 ARG A N 1
ATOM 717 C CA . ARG A 1 88 ? 16.132 -6.262 -4.387 1.00 82.81 88 ARG A CA 1
ATOM 718 C C . ARG A 1 88 ? 16.032 -7.490 -5.295 1.00 82.81 88 ARG A C 1
ATOM 720 O O . ARG A 1 88 ? 16.880 -7.657 -6.162 1.00 82.81 88 ARG A O 1
ATOM 727 N N . ARG A 1 89 ? 14.967 -8.294 -5.176 1.00 80.50 89 ARG A N 1
ATOM 728 C CA . ARG A 1 89 ? 14.736 -9.460 -6.058 1.00 80.50 89 ARG A CA 1
ATOM 729 C C . ARG A 1 89 ? 14.644 -9.077 -7.538 1.00 80.50 89 ARG A C 1
ATOM 731 O O . ARG A 1 89 ? 15.196 -9.774 -8.381 1.00 80.50 89 ARG A O 1
ATOM 738 N N . LEU A 1 90 ? 13.973 -7.970 -7.860 1.00 74.62 90 LEU A N 1
ATOM 739 C CA . LEU A 1 90 ? 13.859 -7.481 -9.240 1.00 74.62 90 LEU A CA 1
ATOM 740 C C . LEU A 1 90 ? 15.189 -6.974 -9.808 1.00 74.62 90 LEU A C 1
ATOM 742 O O . LEU A 1 90 ? 15.399 -7.079 -11.013 1.00 74.62 90 LEU A O 1
ATOM 746 N N . ARG A 1 91 ? 16.066 -6.421 -8.964 1.00 72.88 91 ARG A N 1
ATOM 747 C CA . ARG A 1 91 ? 17.419 -6.023 -9.365 1.00 72.88 91 ARG A CA 1
ATOM 748 C C . ARG A 1 91 ? 18.282 -7.251 -9.654 1.00 72.88 91 ARG A C 1
ATOM 750 O O . ARG A 1 91 ? 18.817 -7.341 -10.745 1.00 72.88 91 ARG A O 1
ATOM 757 N N . ASN A 1 92 ? 18.287 -8.230 -8.749 1.00 72.44 92 ASN A N 1
ATOM 758 C CA . ASN A 1 92 ? 19.086 -9.452 -8.889 1.00 72.44 92 ASN A CA 1
ATOM 759 C C . ASN A 1 92 ? 18.653 -10.355 -10.060 1.00 72.44 92 ASN A C 1
ATOM 761 O O . ASN A 1 92 ? 19.402 -11.233 -10.449 1.00 72.44 92 ASN A O 1
ATOM 765 N N . ARG A 1 93 ? 17.433 -10.194 -10.595 1.00 65.31 93 ARG A N 1
ATOM 766 C CA . ARG A 1 93 ? 16.967 -10.902 -11.805 1.00 65.31 93 ARG A CA 1
ATOM 767 C C . ARG A 1 93 ? 17.412 -10.242 -13.117 1.00 65.31 93 ARG A C 1
ATOM 769 O O . ARG A 1 93 ? 17.131 -10.786 -14.179 1.00 65.31 93 ARG A O 1
ATOM 776 N N . ARG A 1 94 ? 17.966 -9.029 -13.053 1.00 58.47 94 ARG A N 1
ATOM 777 C CA . ARG A 1 94 ? 18.436 -8.259 -14.215 1.00 58.47 94 ARG A CA 1
ATOM 778 C C . ARG A 1 94 ? 19.958 -8.295 -14.379 1.00 58.47 94 ARG A C 1
ATOM 780 O O . ARG A 1 94 ? 20.420 -7.830 -15.416 1.00 58.47 94 ARG A O 1
ATOM 787 N N . ASP A 1 95 ? 20.665 -8.790 -13.365 1.00 51.16 95 ASP A N 1
ATOM 788 C CA . ASP A 1 95 ? 22.094 -9.121 -13.385 1.00 51.16 95 ASP A CA 1
ATOM 789 C C . ASP A 1 95 ? 22.266 -10.586 -13.821 1.00 51.16 95 ASP A C 1
ATOM 791 O O . ASP A 1 95 ? 23.249 -10.873 -14.537 1.00 51.16 95 ASP A O 1
#

Sequence (95 aa):
MHEVDTTLPARWRAAYKAALALLESDQPYSDPSDPVARARVQRARTDTRRWIRMQKLLAQAGGLSPVQRFFVDQIPDNWREIDLQRQRRLRNRRD

Foldseek 3Di:
DPDPPLDDDPVLVVLLVLLVCLLPDLDQQDDPPDPVSNVVVVVSSVVSVVVLVVLVVCLVVVVDDPNSNVSSVVRDPCSVVSNVVSVVVNVVVVD

Radius of gyration: 15.66 Å; chains: 1; bounding box: 53×21×38 Å